Protein AF-A0A3L8C4P3-F1 (afdb_monomer_lite)

Structure (mmCIF, N/CA/C/O backbone):
data_AF-A0A3L8C4P3-F1
#
_entry.id   AF-A0A3L8C4P3-F1
#
loop_
_atom_site.group_PDB
_atom_site.id
_atom_site.type_symbol
_atom_site.label_atom_id
_atom_site.label_alt_id
_atom_site.label_comp_id
_atom_site.label_asym_id
_atom_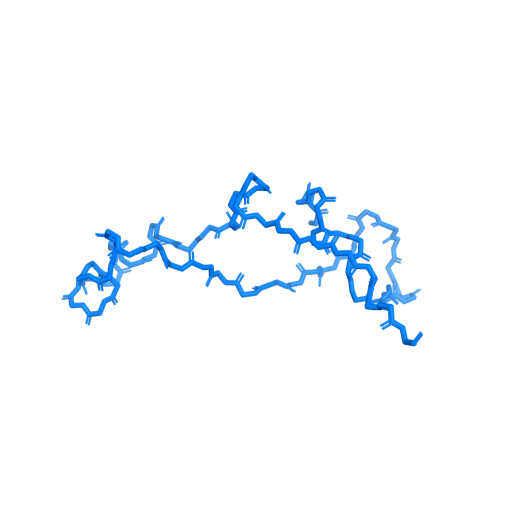site.label_entity_id
_atom_site.label_seq_id
_atom_site.pdbx_PDB_ins_code
_atom_site.Cartn_x
_atom_site.Cartn_y
_atom_site.Cartn_z
_atom_site.occupancy
_atom_site.B_iso_or_equiv
_atom_site.auth_seq_id
_atom_site.auth_comp_id
_atom_site.auth_asym_id
_atom_site.auth_atom_id
_atom_site.pdbx_PDB_model_num
ATOM 1 N N . ASP A 1 1 ? 13.044 2.187 -3.975 1.00 66.06 1 ASP A N 1
ATOM 2 C CA . ASP A 1 1 ? 12.319 1.656 -5.155 1.00 66.06 1 ASP A CA 1
ATOM 3 C C . ASP A 1 1 ? 12.590 0.205 -5.529 1.00 66.06 1 ASP A C 1
ATOM 5 O O . ASP A 1 1 ? 12.646 -0.140 -6.703 1.00 66.06 1 ASP A O 1
ATOM 9 N N . HIS A 1 2 ? 12.668 -0.711 -4.564 1.00 82.12 2 HIS A N 1
ATOM 10 C CA . HIS A 1 2 ? 12.943 -2.119 -4.888 1.00 82.12 2 HIS A CA 1
ATOM 11 C C . HIS A 1 2 ? 11.683 -2.964 -5.093 1.00 82.12 2 HIS A C 1
ATOM 13 O O . HIS A 1 2 ? 11.783 -4.148 -5.402 1.00 82.12 2 HIS A O 1
ATOM 19 N N . HIS A 1 3 ? 10.492 -2.378 -4.931 1.00 87.94 3 HIS A N 1
ATOM 20 C CA . HIS A 1 3 ? 9.254 -3.119 -5.123 1.00 87.94 3 HIS A CA 1
ATOM 21 C C . HIS A 1 3 ? 9.110 -3.533 -6.607 1.00 87.94 3 HIS A C 1
ATOM 23 O O . HIS A 1 3 ? 9.009 -2.644 -7.459 1.00 87.94 3 HIS A O 1
ATOM 29 N N . PRO A 1 4 ? 9.023 -4.841 -6.936 1.00 89.06 4 PRO A N 1
ATOM 30 C CA . PRO A 1 4 ? 9.158 -5.348 -8.311 1.00 89.06 4 PRO A CA 1
ATOM 31 C C . PRO A 1 4 ? 8.171 -4.794 -9.348 1.00 89.06 4 PRO A C 1
ATOM 33 O O . PRO A 1 4 ? 8.469 -4.802 -10.542 1.00 89.06 4 PRO A O 1
ATOM 36 N N . ILE A 1 5 ? 6.986 -4.363 -8.901 1.00 90.00 5 ILE A N 1
ATOM 37 C CA . ILE A 1 5 ? 5.956 -3.744 -9.752 1.00 90.00 5 ILE A CA 1
ATOM 38 C C . ILE A 1 5 ? 6.068 -2.213 -9.742 1.00 90.00 5 ILE A C 1
ATOM 40 O O . ILE A 1 5 ? 6.237 -1.604 -10.796 1.00 90.00 5 ILE A O 1
ATOM 44 N N . MET A 1 6 ? 5.983 -1.582 -8.565 1.00 89.00 6 MET A N 1
ATOM 45 C CA . MET A 1 6 ? 5.935 -0.119 -8.431 1.00 89.00 6 MET A CA 1
ATOM 46 C C . MET A 1 6 ? 7.174 0.596 -8.983 1.00 89.00 6 MET A C 1
ATOM 48 O O . MET A 1 6 ? 7.047 1.716 -9.471 1.00 89.00 6 MET A O 1
ATOM 52 N N . ASN A 1 7 ? 8.347 -0.047 -8.985 1.00 88.38 7 ASN A N 1
ATOM 53 C CA . ASN A 1 7 ? 9.560 0.547 -9.554 1.00 88.38 7 ASN A CA 1
ATOM 54 C C . ASN A 1 7 ? 9.485 0.774 -11.076 1.00 88.38 7 ASN A C 1
ATOM 56 O O . ASN A 1 7 ? 10.199 1.617 -11.613 1.00 88.38 7 ASN A O 1
ATOM 60 N N . ARG A 1 8 ? 8.577 0.070 -11.766 1.00 87.12 8 ARG A N 1
ATOM 61 C CA . ARG A 1 8 ? 8.312 0.218 -13.206 1.00 87.12 8 ARG A CA 1
ATOM 62 C C . ARG A 1 8 ? 7.292 1.315 -13.503 1.00 87.12 8 ARG A C 1
ATOM 64 O O . ARG A 1 8 ? 7.108 1.673 -14.663 1.00 87.12 8 ARG A O 1
ATOM 71 N N . MET A 1 9 ? 6.597 1.807 -12.479 1.00 87.00 9 MET A N 1
ATOM 72 C CA . MET A 1 9 ? 5.503 2.766 -12.609 1.00 87.00 9 MET A CA 1
ATOM 73 C C . MET A 1 9 ? 6.014 4.207 -12.487 1.00 87.00 9 MET A C 1
ATOM 75 O O . MET A 1 9 ? 7.106 4.462 -11.978 1.00 87.00 9 MET A O 1
ATOM 79 N N . HIS A 1 10 ? 5.204 5.168 -12.943 1.00 86.38 10 HIS A N 1
ATOM 80 C CA . HIS A 1 10 ? 5.531 6.599 -13.028 1.00 86.38 10 HIS A CA 1
ATOM 81 C C . HIS A 1 10 ? 6.722 6.936 -13.941 1.00 86.38 10 HIS A C 1
ATOM 83 O O . HIS A 1 10 ? 7.659 6.161 -14.131 1.00 86.38 10 HIS A O 1
ATOM 89 N N . LYS A 1 11 ? 6.722 8.153 -14.490 1.00 89.94 11 LYS A N 1
ATOM 90 C CA . LYS A 1 11 ? 7.854 8.660 -15.273 1.00 89.94 11 LYS A CA 1
ATOM 91 C C . LYS A 1 11 ? 9.122 8.714 -14.393 1.00 89.94 11 LYS A C 1
ATOM 93 O O . LYS A 1 11 ? 9.006 9.119 -13.237 1.00 89.94 11 LYS A O 1
ATOM 98 N N . PRO A 1 12 ? 10.302 8.282 -14.878 1.00 91.06 12 PRO A N 1
ATOM 99 C CA . PRO A 1 12 ? 11.564 8.512 -14.176 1.00 91.06 12 PRO A CA 1
ATOM 100 C C . PRO A 1 12 ? 11.867 10.007 -14.046 1.00 91.06 12 PRO A C 1
ATOM 102 O O . PRO A 1 12 ? 11.614 10.776 -14.980 1.00 91.06 12 PRO A O 1
ATOM 105 N N . ASP A 1 13 ? 12.413 10.404 -12.904 1.00 92.81 13 ASP A N 1
ATOM 106 C CA . ASP A 1 13 ? 12.970 11.731 -12.698 1.00 92.81 13 ASP A CA 1
ATOM 107 C C . ASP A 1 13 ? 14.369 11.788 -13.341 1.00 92.81 13 ASP A C 1
ATOM 109 O O . ASP A 1 13 ? 15.253 11.016 -12.952 1.00 92.81 13 ASP A O 1
ATOM 113 N N . PRO A 1 14 ? 14.587 12.666 -14.341 1.00 95.00 14 PRO A N 1
ATOM 114 C CA . PRO A 1 14 ? 15.863 12.768 -15.041 1.00 95.00 14 PRO A CA 1
ATOM 115 C C . PRO A 1 14 ? 17.004 13.325 -14.176 1.00 95.00 14 PRO A C 1
ATOM 117 O O . PRO A 1 14 ? 18.152 13.265 -14.611 1.00 95.00 14 PRO A O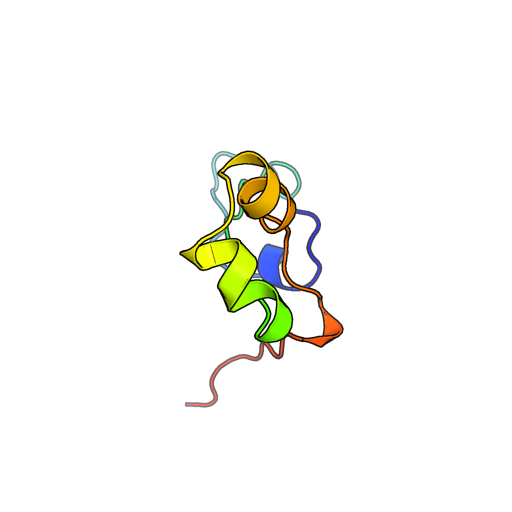 1
ATOM 120 N N . ALA A 1 15 ? 16.717 13.887 -12.997 1.00 96.00 15 ALA A N 1
ATOM 121 C CA . ALA A 1 15 ? 17.737 14.379 -12.075 1.00 96.00 15 ALA A CA 1
ATOM 122 C C . ALA A 1 15 ? 18.472 13.255 -11.320 1.00 96.00 15 ALA A C 1
ATOM 124 O O . ALA A 1 15 ? 19.534 13.510 -10.753 1.00 96.00 15 ALA A O 1
ATOM 125 N N . TYR A 1 16 ? 17.938 12.028 -11.325 1.00 91.69 16 TYR A N 1
ATOM 126 C CA . TYR A 1 16 ? 18.453 10.901 -10.546 1.00 91.69 16 TYR A CA 1
ATOM 127 C C . TYR A 1 16 ? 18.810 9.698 -11.428 1.00 91.69 16 TYR A C 1
ATOM 129 O O . TYR A 1 16 ? 18.245 9.499 -12.506 1.00 91.69 16 TYR A O 1
ATOM 137 N N . GLY A 1 17 ? 19.746 8.870 -10.953 1.00 90.62 17 GLY A N 1
ATOM 138 C CA . GLY A 1 17 ? 20.046 7.572 -11.556 1.00 90.62 17 GLY A CA 1
ATOM 139 C C . GLY A 1 17 ? 18.869 6.592 -11.436 1.00 90.62 17 GLY A C 1
ATOM 140 O O . GLY A 1 17 ? 17.912 6.862 -10.709 1.00 90.62 17 GLY A O 1
ATOM 141 N N . PRO A 1 18 ? 18.905 5.446 -12.140 1.00 85.75 18 PRO A N 1
ATOM 142 C CA . PRO A 1 18 ? 17.820 4.461 -12.108 1.00 85.75 18 PRO A CA 1
ATOM 143 C C . PRO A 1 18 ? 17.575 3.860 -10.714 1.00 85.75 18 PRO A C 1
ATOM 145 O O . PRO A 1 18 ? 16.429 3.557 -10.393 1.00 85.75 18 PRO A O 1
ATOM 148 N N . ASP A 1 19 ? 18.619 3.743 -9.890 1.00 86.44 19 ASP A N 1
ATOM 149 C CA . ASP A 1 19 ? 18.538 3.186 -8.530 1.00 86.44 19 ASP A CA 1
ATOM 150 C C . ASP A 1 19 ? 18.292 4.259 -7.450 1.00 86.44 19 ASP A C 1
ATOM 152 O O . ASP A 1 19 ? 17.987 3.925 -6.306 1.00 86.44 19 ASP A O 1
ATOM 156 N N . ASP A 1 20 ? 18.365 5.541 -7.827 1.00 90.06 20 ASP A N 1
ATOM 157 C CA . ASP A 1 20 ? 18.191 6.705 -6.941 1.00 90.06 20 ASP A CA 1
ATOM 158 C C . ASP A 1 20 ? 16.823 7.381 -7.121 1.00 90.06 20 ASP A C 1
ATOM 160 O O . ASP A 1 20 ? 16.600 8.511 -6.683 1.00 90.06 20 ASP A O 1
ATOM 164 N N . GLN A 1 21 ? 15.906 6.715 -7.819 1.00 91.44 21 GLN A N 1
ATOM 165 C CA . GLN A 1 21 ? 14.539 7.192 -7.961 1.00 91.44 21 GLN A CA 1
ATOM 166 C C . GLN A 1 21 ? 13.827 7.155 -6.591 1.00 91.44 21 GLN A C 1
ATOM 168 O O . GLN A 1 21 ? 14.112 6.304 -5.744 1.00 91.44 21 GLN A O 1
ATOM 173 N N . ASP A 1 22 ? 12.900 8.097 -6.376 1.00 89.00 22 ASP A N 1
ATOM 174 C CA . ASP A 1 22 ? 11.989 8.113 -5.220 1.00 89.00 22 ASP A CA 1
ATOM 175 C C . ASP A 1 22 ? 10.551 7.830 -5.681 1.00 89.00 22 ASP A C 1
ATOM 177 O O . ASP A 1 22 ? 9.713 8.723 -5.863 1.00 89.00 22 ASP A O 1
ATOM 181 N N . LYS A 1 23 ? 10.260 6.560 -5.963 1.00 87.62 23 LYS A N 1
ATOM 182 C CA . LYS A 1 23 ? 8.931 6.099 -6.362 1.00 87.62 23 LYS A CA 1
ATOM 183 C C . LYS A 1 23 ? 8.083 5.912 -5.119 1.00 87.62 23 LYS A C 1
ATOM 185 O O . LYS A 1 23 ? 8.356 5.107 -4.233 1.00 87.62 23 LYS A O 1
ATOM 190 N N . ARG A 1 24 ? 6.950 6.604 -5.122 1.00 87.81 24 ARG A N 1
ATOM 191 C CA . ARG A 1 24 ? 5.945 6.515 -4.066 1.00 87.81 24 ARG A CA 1
ATOM 192 C C . ARG A 1 24 ? 4.723 5.765 -4.574 1.00 87.81 24 ARG A C 1
ATOM 194 O O . ARG A 1 24 ? 4.301 5.940 -5.718 1.00 87.81 24 ARG A O 1
ATOM 201 N N . SER A 1 25 ? 4.149 4.945 -3.706 1.00 86.88 25 SER A N 1
ATOM 202 C CA . SER A 1 25 ? 2.855 4.300 -3.909 1.00 86.88 25 SER A CA 1
ATOM 203 C C . SER A 1 25 ? 1.958 4.576 -2.712 1.00 86.88 25 SER A C 1
ATOM 205 O O . SER A 1 25 ? 2.420 4.972 -1.643 1.00 86.88 25 SER A O 1
ATOM 207 N N . VAL A 1 26 ? 0.665 4.335 -2.888 1.00 90.88 26 VAL A N 1
ATOM 208 C CA . VAL A 1 26 ? -0.238 4.197 -1.746 1.00 90.88 26 VAL A CA 1
ATOM 209 C C . VAL A 1 26 ? 0.083 2.905 -0.986 1.00 90.88 26 VAL A C 1
ATOM 211 O O . VAL A 1 26 ? 0.598 1.946 -1.573 1.00 90.88 26 VAL A O 1
ATOM 214 N N . VAL A 1 27 ? -0.227 2.883 0.309 1.00 92.19 27 VAL A N 1
ATOM 215 C CA . VAL A 1 27 ? -0.273 1.657 1.114 1.00 92.19 27 VAL A CA 1
ATOM 216 C C . VAL A 1 27 ? -1.682 1.089 1.012 1.00 92.19 27 VAL A C 1
ATOM 218 O O . VAL A 1 27 ? -2.656 1.822 1.177 1.00 92.19 27 VAL A O 1
ATOM 221 N N . SER A 1 28 ? -1.786 -0.203 0.713 1.00 92.38 28 SER A N 1
ATOM 222 C CA . SER A 1 28 ? -3.058 -0.925 0.793 1.00 92.38 28 SER A CA 1
ATOM 223 C C . SER A 1 28 ? -3.198 -1.483 2.206 1.00 92.38 28 SER A C 1
ATOM 225 O O . SER A 1 28 ? -2.279 -2.143 2.684 1.00 92.38 28 SER A O 1
ATOM 227 N N . ILE A 1 29 ? -4.311 -1.179 2.870 1.00 94.81 29 ILE A N 1
ATOM 228 C CA . ILE A 1 29 ? -4.657 -1.752 4.174 1.00 94.81 29 ILE A CA 1
ATOM 229 C C . ILE A 1 29 ? -5.546 -2.966 3.914 1.00 94.81 29 ILE A C 1
ATOM 231 O O . ILE A 1 29 ? -6.536 -2.852 3.188 1.00 94.81 29 ILE A O 1
ATOM 235 N N . GLU A 1 30 ? -5.177 -4.115 4.475 1.00 93.50 30 GLU A N 1
ATOM 236 C CA . GLU A 1 30 ? -5.945 -5.352 4.327 1.00 93.50 30 GLU A CA 1
ATOM 237 C C . GLU A 1 30 ? -7.247 -5.282 5.130 1.00 93.50 30 GLU A C 1
ATOM 239 O O . GLU A 1 30 ? -7.330 -4.594 6.147 1.00 93.50 30 GLU A O 1
ATOM 244 N N . LEU A 1 31 ? -8.277 -6.009 4.685 1.00 95.19 31 LEU A N 1
ATOM 245 C CA . LEU A 1 31 ? -9.600 -5.986 5.327 1.00 95.19 31 LEU A CA 1
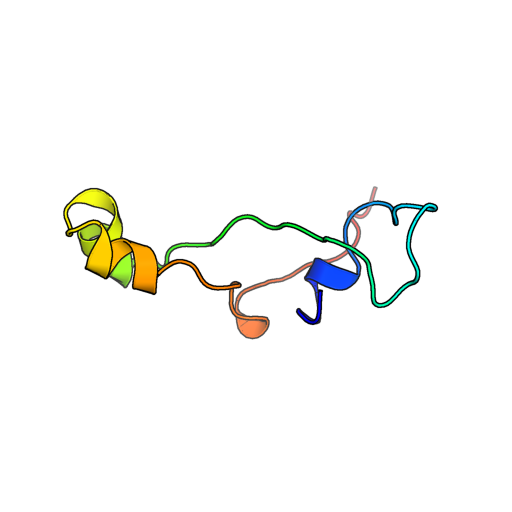ATOM 246 C C . LEU A 1 31 ? -9.541 -6.362 6.814 1.00 95.19 31 LEU A C 1
ATOM 248 O O . LEU A 1 31 ? -10.276 -5.800 7.621 1.00 95.19 31 LEU A O 1
ATOM 252 N N . GLU A 1 32 ? -8.666 -7.303 7.169 1.00 96.56 32 GLU A N 1
ATOM 253 C CA . GLU A 1 32 ? -8.455 -7.747 8.551 1.00 96.56 32 GLU A CA 1
ATOM 254 C C . GLU A 1 32 ? -7.830 -6.671 9.452 1.00 96.56 32 GLU A C 1
ATOM 256 O O . GLU A 1 32 ? -8.014 -6.711 10.665 1.00 96.56 32 GLU A O 1
ATOM 261 N N . ASP A 1 33 ? -7.170 -5.671 8.864 1.00 97.25 33 ASP A N 1
ATOM 262 C CA . ASP A 1 33 ? -6.479 -4.595 9.576 1.00 97.25 33 ASP A CA 1
ATOM 263 C C . ASP A 1 33 ? -7.322 -3.308 9.687 1.00 97.25 33 ASP A C 1
ATOM 265 O O . ASP A 1 33 ? -6.850 -2.293 10.206 1.00 97.25 33 ASP A O 1
ATOM 269 N N . PHE A 1 34 ? -8.574 -3.312 9.211 1.00 97.38 34 PHE A N 1
ATOM 270 C CA . PHE A 1 34 ? -9.425 -2.115 9.178 1.00 97.38 34 PHE A CA 1
ATOM 271 C C . PHE A 1 34 ? -9.674 -1.514 10.560 1.00 97.38 34 PHE A C 1
ATOM 273 O O . PHE A 1 34 ? -9.569 -0.297 10.720 1.00 97.38 34 PHE A O 1
ATOM 280 N N . ASP A 1 35 ? -9.971 -2.345 11.556 1.00 98.44 35 ASP A N 1
ATOM 281 C CA . ASP A 1 35 ? -10.230 -1.865 12.914 1.00 98.44 35 ASP A CA 1
ATOM 282 C C . ASP A 1 35 ? -8.968 -1.249 13.527 1.00 98.44 35 ASP A C 1
ATOM 284 O O . ASP A 1 35 ? -9.026 -0.148 14.084 1.00 98.44 35 ASP A O 1
ATOM 288 N N . THR A 1 36 ? -7.814 -1.898 13.348 1.00 98.38 36 THR A N 1
ATOM 289 C CA . THR A 1 36 ? -6.509 -1.369 13.769 1.00 98.38 36 THR A CA 1
ATOM 290 C C . THR A 1 36 ? -6.207 -0.035 13.090 1.00 98.38 36 THR A C 1
ATOM 292 O O . THR A 1 36 ? -5.761 0.903 13.744 1.00 98.38 36 THR A O 1
ATOM 295 N N . TRP A 1 37 ? -6.491 0.087 11.793 1.00 97.88 37 TRP A N 1
ATOM 296 C CA . TRP A 1 37 ? -6.252 1.319 11.046 1.00 97.88 37 TRP A CA 1
ATOM 297 C C . TRP A 1 37 ? -7.173 2.471 11.466 1.00 97.88 37 TRP A C 1
ATOM 299 O O . TRP A 1 37 ? -6.725 3.609 11.597 1.00 97.88 37 TRP A O 1
ATOM 309 N N . LEU A 1 38 ? -8.466 2.199 11.652 1.00 98.00 38 LEU A N 1
ATOM 310 C CA . LEU A 1 38 ? -9.468 3.237 11.909 1.00 98.00 38 LEU A CA 1
ATOM 311 C C . LEU A 1 38 ? -9.567 3.631 13.382 1.00 98.00 38 LEU A C 1
ATOM 313 O O . LEU A 1 38 ? -9.959 4.759 13.683 1.00 98.00 38 LEU A O 1
ATOM 317 N N . THR A 1 39 ? -9.279 2.700 14.291 1.00 98.12 39 THR A N 1
ATOM 318 C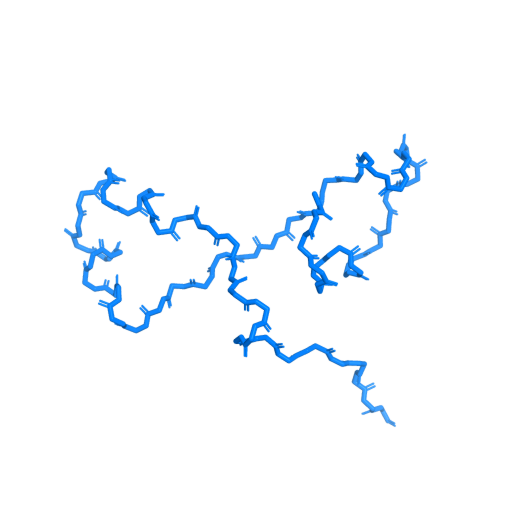 CA . THR A 1 39 ? -9.562 2.865 15.726 1.00 98.12 39 THR A CA 1
ATOM 319 C C . THR A 1 39 ? -8.379 2.554 16.635 1.00 98.12 39 THR A C 1
ATOM 321 O O . THR A 1 39 ? -8.423 2.910 17.814 1.00 98.12 39 THR A O 1
ATOM 324 N N . GLY A 1 40 ? -7.329 1.920 16.106 1.00 97.88 40 GLY A N 1
ATOM 325 C CA . GLY A 1 40 ? -6.110 1.631 16.849 1.00 97.88 40 GLY A CA 1
ATOM 326 C C . GLY A 1 40 ? -5.304 2.886 17.178 1.00 97.88 40 GLY A C 1
ATOM 327 O O . GLY A 1 40 ? -5.594 4.008 16.752 1.00 97.88 40 GLY A O 1
ATOM 328 N N . SER A 1 41 ? -4.258 2.695 17.968 1.00 98.56 41 SER A N 1
ATOM 329 C CA . SER A 1 41 ? -3.283 3.739 18.250 1.00 98.56 41 SER A CA 1
ATOM 330 C C . SER A 1 41 ? -2.438 4.062 17.016 1.00 98.56 41 SER A C 1
ATOM 332 O O . SER A 1 41 ? -2.266 3.249 16.107 1.00 98.56 41 SER A O 1
ATOM 334 N N . ASN A 1 42 ? -1.816 5.243 17.016 1.00 98.25 42 ASN A N 1
ATOM 335 C CA . ASN A 1 42 ? -0.857 5.601 15.971 1.00 98.25 42 ASN A CA 1
ATOM 336 C C . ASN A 1 42 ? 0.300 4.596 15.880 1.00 98.25 42 ASN A C 1
ATOM 338 O O . ASN A 1 42 ? 0.798 4.354 14.789 1.00 98.25 42 ASN A O 1
ATOM 342 N N . GLU A 1 43 ? 0.738 4.023 17.005 1.00 98.44 43 GLU A N 1
ATOM 343 C CA . GLU A 1 43 ? 1.815 3.031 17.012 1.00 98.44 43 GLU A CA 1
ATOM 344 C C . GLU A 1 43 ? 1.408 1.761 16.259 1.00 98.44 43 GLU A C 1
ATOM 346 O O . GLU A 1 43 ? 2.173 1.285 15.422 1.00 98.44 43 GLU A O 1
ATOM 351 N N . GLU A 1 44 ? 0.193 1.264 16.492 1.00 98.12 44 GLU A N 1
ATOM 352 C CA . GLU A 1 44 ? -0.351 0.095 15.794 1.00 98.12 44 GLU A CA 1
ATOM 353 C C . GLU A 1 44 ? -0.584 0.391 14.308 1.00 98.12 44 GLU A C 1
ATOM 355 O O . GLU A 1 44 ? -0.148 -0.377 13.450 1.00 98.12 44 GLU A O 1
ATOM 360 N N . ALA A 1 45 ? -1.184 1.539 13.981 1.00 97.81 45 ALA A N 1
ATOM 361 C CA . ALA A 1 45 ? -1.418 1.945 12.597 1.00 97.81 45 ALA A CA 1
ATOM 362 C C . ALA A 1 45 ? -0.107 2.124 11.808 1.00 97.81 45 ALA A C 1
ATOM 364 O O . ALA A 1 45 ? -0.039 1.768 10.632 1.00 97.81 45 ALA A O 1
ATOM 365 N N . LEU A 1 46 ? 0.960 2.624 12.446 1.00 97.56 46 LEU A N 1
ATOM 366 C CA . LEU A 1 46 ? 2.281 2.754 11.820 1.00 97.56 46 LEU A CA 1
ATOM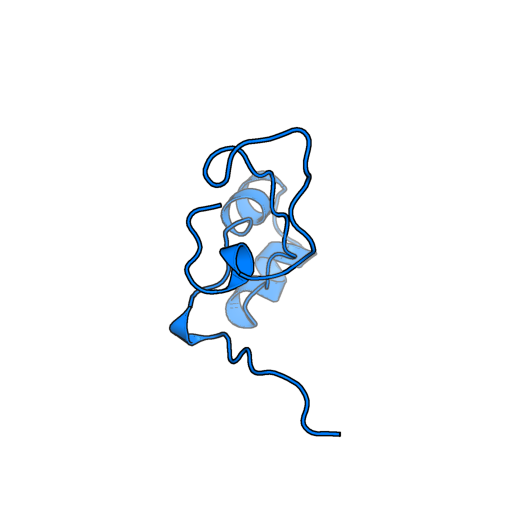 367 C C . LEU A 1 46 ? 2.866 1.399 11.397 1.00 97.56 46 LEU A C 1
ATOM 369 O O . LEU A 1 46 ? 3.562 1.347 10.384 1.00 97.56 46 LEU A O 1
ATOM 373 N N . GLN A 1 47 ? 2.555 0.303 12.102 1.00 96.94 47 GLN A N 1
ATOM 374 C CA . GLN A 1 47 ? 3.000 -1.044 11.708 1.00 96.94 47 GLN A CA 1
ATOM 375 C C . GLN A 1 47 ? 2.353 -1.527 10.401 1.00 96.94 47 GLN A C 1
ATOM 377 O O . GLN A 1 47 ? 2.895 -2.407 9.728 1.00 96.94 47 GLN A O 1
ATOM 382 N N . LEU A 1 48 ? 1.212 -0.947 10.019 1.00 96.50 48 LEU A N 1
ATOM 383 C CA . LEU A 1 48 ? 0.507 -1.265 8.776 1.00 96.50 48 LEU A CA 1
ATOM 384 C C . LEU A 1 48 ? 1.082 -0.517 7.563 1.00 96.50 48 LEU A C 1
ATOM 386 O O . LEU A 1 48 ? 0.784 -0.874 6.424 1.00 96.50 48 LEU A O 1
ATOM 390 N N . ILE A 1 49 ? 1.925 0.503 7.774 1.00 95.12 49 ILE A N 1
ATOM 391 C CA . ILE A 1 49 ? 2.537 1.286 6.692 1.00 95.12 49 ILE A CA 1
ATOM 392 C C . ILE A 1 49 ? 3.694 0.497 6.074 1.00 95.12 49 ILE A C 1
ATOM 394 O O . ILE A 1 49 ? 4.863 0.654 6.425 1.00 95.12 49 ILE A O 1
ATOM 398 N N . ARG A 1 50 ? 3.356 -0.354 5.109 1.00 91.88 50 ARG A N 1
ATOM 399 C CA . ARG A 1 50 ? 4.297 -1.187 4.353 1.00 91.88 50 ARG A CA 1
ATOM 400 C C . ARG A 1 50 ? 3.916 -1.238 2.880 1.00 91.88 50 ARG A C 1
ATOM 402 O O . ARG A 1 50 ? 2.766 -1.007 2.514 1.00 91.88 50 ARG A O 1
ATOM 409 N N . ALA A 1 51 ? 4.887 -1.532 2.019 1.00 90.06 51 ALA A N 1
ATOM 410 C CA . ALA A 1 51 ? 4.585 -1.748 0.610 1.00 90.06 51 ALA A CA 1
ATOM 411 C C . ALA A 1 51 ? 3.637 -2.959 0.465 1.00 90.06 51 ALA A C 1
ATOM 413 O O . ALA A 1 51 ? 3.851 -3.963 1.151 1.00 90.06 51 ALA A O 1
ATOM 414 N N . PRO A 1 52 ? 2.606 -2.877 -0.395 1.00 87.75 52 PRO A N 1
ATOM 415 C CA . PRO A 1 52 ? 1.699 -3.999 -0.631 1.00 87.75 52 PRO A CA 1
ATOM 416 C C . PRO A 1 52 ? 2.461 -5.221 -1.161 1.00 87.75 52 PRO A C 1
ATOM 418 O O . PRO A 1 52 ? 3.484 -5.073 -1.824 1.00 87.75 52 PRO A O 1
ATOM 421 N N . SER A 1 53 ? 1.969 -6.430 -0.883 1.00 89.56 53 SER A N 1
ATOM 422 C CA . SER A 1 53 ? 2.581 -7.648 -1.428 1.00 89.56 53 SER A CA 1
ATOM 423 C C . SER A 1 53 ? 2.439 -7.694 -2.950 1.00 89.56 53 SER A C 1
ATOM 425 O O . SER A 1 53 ? 1.375 -7.390 -3.489 1.00 89.56 53 SER A O 1
ATOM 427 N N . VAL A 1 54 ? 3.490 -8.140 -3.645 1.00 90.56 54 VAL A N 1
ATOM 428 C CA . VAL A 1 54 ? 3.474 -8.345 -5.105 1.00 90.56 54 VAL A CA 1
ATOM 429 C C . VAL A 1 54 ? 2.362 -9.310 -5.516 1.00 90.56 54 VAL A C 1
ATOM 431 O O . VAL A 1 54 ? 1.718 -9.082 -6.536 1.00 90.56 54 VAL A O 1
ATOM 434 N N . ASP A 1 55 ? 2.101 -10.336 -4.706 1.00 92.94 55 ASP A N 1
ATOM 435 C CA . ASP A 1 55 ? 1.099 -11.367 -5.001 1.00 92.94 55 ASP A CA 1
ATOM 436 C C . ASP A 1 55 ? -0.341 -10.825 -4.972 1.00 92.94 55 ASP A C 1
ATOM 438 O O . ASP A 1 55 ? -1.238 -11.412 -5.575 1.00 92.94 55 ASP A O 1
ATOM 442 N N . CYS A 1 56 ? -0.561 -9.677 -4.324 1.00 90.31 56 CYS A N 1
ATOM 443 C CA . CYS A 1 56 ? -1.862 -9.009 -4.247 1.00 90.31 56 CYS A CA 1
ATOM 444 C C . CYS A 1 56 ? -2.061 -7.951 -5.348 1.00 90.31 56 CYS A C 1
ATOM 446 O O . CYS A 1 56 ? -3.101 -7.292 -5.386 1.00 90.31 56 CYS A O 1
ATOM 448 N N . ILE A 1 57 ? -1.081 -7.745 -6.238 1.00 90.56 57 ILE A N 1
ATOM 449 C CA . ILE A 1 57 ? -1.098 -6.662 -7.228 1.00 90.56 57 ILE A CA 1
ATOM 450 C C . ILE A 1 57 ? -1.054 -7.231 -8.644 1.00 90.56 57 ILE A C 1
ATOM 452 O O . ILE A 1 57 ? -0.082 -7.857 -9.058 1.00 90.56 57 ILE A O 1
ATOM 456 N N . SER A 1 58 ? -2.069 -6.898 -9.439 1.00 90.50 58 SER A N 1
ATOM 457 C CA . SER A 1 58 ? -2.047 -7.087 -10.889 1.00 90.50 58 SER A CA 1
ATOM 458 C C . SER A 1 58 ? -1.858 -5.738 -11.579 1.00 90.50 58 SER A C 1
ATOM 460 O O . SER A 1 58 ? -2.714 -4.858 -11.489 1.00 90.50 58 SER A O 1
ATOM 462 N N . GLY A 1 59 ? -0.716 -5.558 -12.245 1.00 87.81 59 GLY A N 1
ATOM 463 C CA . GLY A 1 59 ? -0.388 -4.353 -13.007 1.00 87.81 59 GLY A CA 1
ATOM 464 C C . GLY A 1 59 ? -0.039 -4.698 -14.450 1.00 87.81 59 GLY A C 1
ATOM 465 O O . GLY A 1 59 ? 1.004 -5.297 -14.704 1.00 87.81 59 GLY A O 1
ATOM 466 N N . ALA A 1 60 ? -0.888 -4.296 -15.395 1.00 87.69 60 ALA A N 1
ATOM 467 C CA . ALA A 1 60 ? -0.671 -4.466 -16.829 1.00 87.69 60 ALA A CA 1
ATOM 468 C C . ALA A 1 60 ? -1.058 -3.184 -17.588 1.00 87.69 60 ALA A C 1
ATOM 470 O O . ALA A 1 60 ? -1.886 -2.414 -17.091 1.00 87.69 60 ALA A O 1
ATOM 471 N N . PRO A 1 61 ? -0.485 -2.931 -18.780 1.00 87.75 61 PRO A N 1
ATOM 472 C CA . PRO A 1 61 ? -0.940 -1.846 -19.641 1.00 87.75 61 PRO A CA 1
ATOM 473 C C . PRO A 1 61 ? -2.437 -1.975 -19.940 1.00 87.75 61 PRO A C 1
ATOM 475 O O . PRO A 1 61 ? -2.924 -3.070 -20.225 1.00 87.75 61 PRO A O 1
ATOM 478 N N . ALA A 1 62 ? -3.158 -0.856 -19.904 1.00 87.25 62 ALA A N 1
ATOM 479 C CA . ALA A 1 62 ? -4.540 -0.830 -20.359 1.00 87.25 62 ALA A CA 1
ATOM 480 C C . ALA A 1 62 ? -4.577 -1.060 -21.877 1.00 87.25 62 ALA A C 1
ATOM 482 O O . ALA A 1 62 ? -3.857 -0.399 -22.627 1.00 87.25 62 ALA A O 1
ATOM 483 N N . ILE A 1 63 ? -5.405 -2.004 -22.321 1.00 86.12 63 ILE A N 1
ATOM 484 C CA . ILE A 1 63 ? -5.659 -2.236 -23.743 1.00 86.12 63 ILE A CA 1
ATOM 485 C C . ILE A 1 63 ? -6.679 -1.177 -24.179 1.00 86.12 63 ILE A C 1
ATOM 487 O O . ILE A 1 63 ? -7.769 -1.123 -23.609 1.00 86.12 63 ILE A O 1
ATOM 491 N N . SER A 1 64 ? -6.296 -0.308 -25.117 1.00 70.62 64 SER A N 1
ATOM 492 C CA . SER A 1 64 ? -7.191 0.676 -25.745 1.00 70.62 64 SER A CA 1
ATOM 493 C C . SER A 1 64 ? -7.807 0.134 -27.024 1.00 70.62 64 SER A C 1
ATOM 495 O O . SER A 1 64 ? -7.184 -0.746 -27.657 1.00 70.62 64 SER A O 1
#

Secondary structure (DSSP, 8-state):
---TTGGGSSPPPTTS-TTS-----PPPPPGGGHHHHHHS-HHHHHHT-SPPPGGG----PPP-

Radius of gyration: 15.02 Å; chains: 1; bounding box: 30×26×44 Å

Sequence (64 aa):
DHHPIMNRMHKPDPAYGPDDQDKRSVVSIELEDFDTWLTGSNEEALQLIRAPSVDCISGAPAIS

Folds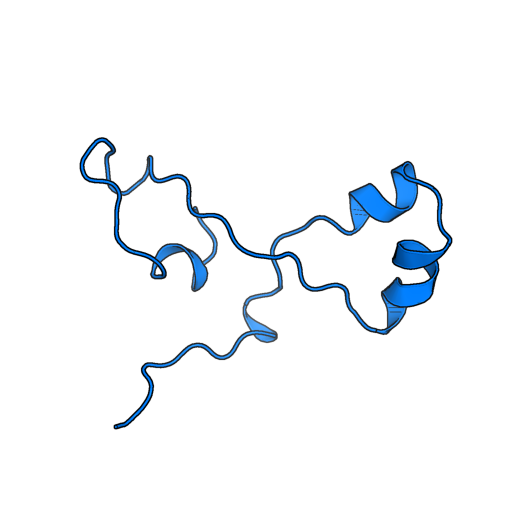eek 3Di:
DPQPPQLPDDDFDPVDDSVGGDGDDDQDADPVCVCCCPPNDPVSNVVSPDHDDPVVDDDDDDDD

pLDDT: mean 91.29, std 5.94, range [66.06, 98.56]